Protein AF-A0A2I1R0L2-F1 (afdb_monomer_lite)

Sequence (123 aa):
MIVAFIDRMRANGFAVESICRVLREQGCMIAARTYRASRTRTPAARTVSDAHVVDAVRTVVWRTDDDGRRKMTPEGLYGRVKMRAHLHRTTLPGVSYGAVDRAMKVLGHNGIRRSKGVRTTVR

Radius of gyration: 21.74 Å; chains: 1; bounding box: 43×49×49 Å

InterPro domains:
  IPR000551 MerR-type HTH domain [PS50937] (1-25)

pLDDT: mean 91.37, std 8.15, range [56.28, 97.81]

Structure (mmCIF, N/CA/C/O backbone):
data_AF-A0A2I1R0L2-F1
#
_entry.id   AF-A0A2I1R0L2-F1
#
loop_
_atom_site.group_PDB
_atom_site.id
_atom_site.type_symbol
_atom_site.label_atom_id
_atom_site.label_alt_id
_atom_site.label_comp_id
_atom_site.label_asym_id
_atom_site.label_entity_id
_atom_site.label_seq_id
_atom_site.pdbx_PDB_ins_code
_atom_site.Cartn_x
_atom_site.Cartn_y
_atom_site.Cartn_z
_atom_site.occupancy
_atom_site.B_iso_or_equiv
_atom_site.auth_seq_id
_atom_site.auth_comp_id
_atom_site.auth_asym_id
_atom_site.auth_atom_id
_atom_site.pdbx_PDB_model_num
ATOM 1 N N . MET A 1 1 ? -13.109 1.307 8.115 1.00 74.81 1 MET A N 1
ATOM 2 C CA . MET A 1 1 ? -14.578 1.143 8.178 1.00 74.81 1 MET A CA 1
ATOM 3 C C . MET A 1 1 ? -15.074 0.867 9.601 1.00 74.81 1 MET A C 1
ATOM 5 O O . MET A 1 1 ? -15.804 1.696 10.114 1.00 7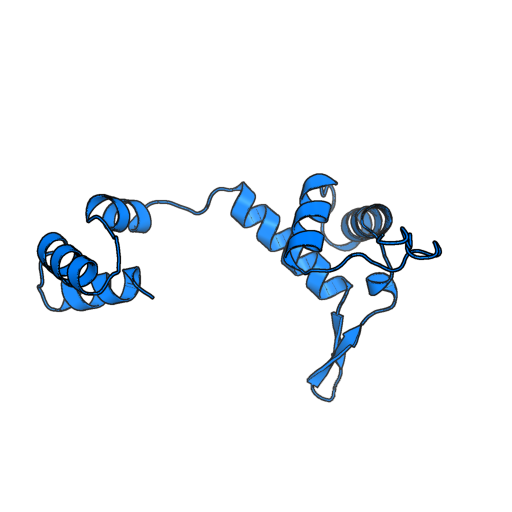4.81 1 MET A O 1
ATOM 9 N N . ILE A 1 2 ? -14.631 -0.198 10.286 1.00 89.69 2 ILE A N 1
ATOM 10 C CA . ILE A 1 2 ? -15.105 -0.530 11.654 1.00 89.69 2 ILE A CA 1
ATOM 11 C C . ILE A 1 2 ? -14.597 0.446 12.734 1.00 89.69 2 ILE A C 1
ATOM 13 O O . ILE A 1 2 ? -15.383 0.919 13.545 1.00 89.69 2 ILE A O 1
ATOM 17 N N . VAL A 1 3 ? -13.305 0.794 1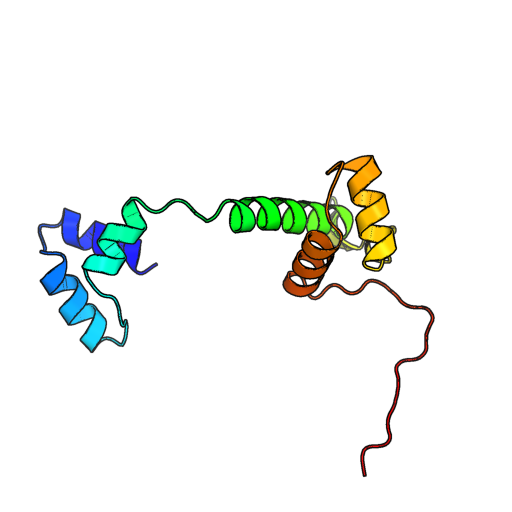2.735 1.00 91.50 3 VAL A N 1
ATOM 18 C CA . VAL A 1 3 ? -12.727 1.715 13.741 1.00 91.50 3 VAL A CA 1
ATOM 19 C C . VAL A 1 3 ? -13.401 3.092 13.694 1.00 91.50 3 VAL A C 1
ATOM 21 O O . VAL A 1 3 ? -13.862 3.573 14.719 1.00 91.50 3 VAL A O 1
ATOM 24 N N . ALA A 1 4 ? -13.583 3.652 12.493 1.00 92.31 4 ALA A N 1
ATOM 25 C CA . ALA A 1 4 ? -14.270 4.930 12.298 1.00 92.31 4 ALA A CA 1
ATOM 26 C C . ALA A 1 4 ? -15.741 4.911 12.764 1.00 92.31 4 ALA A C 1
ATOM 28 O O . ALA A 1 4 ? -16.250 5.916 13.255 1.00 92.31 4 ALA A O 1
ATOM 29 N N . PHE A 1 5 ? -16.433 3.773 12.631 1.00 94.12 5 PHE A N 1
ATOM 30 C CA . PHE A 1 5 ? -17.778 3.609 13.184 1.00 94.12 5 PHE A CA 1
ATOM 31 C C . PHE A 1 5 ? -17.760 3.640 14.719 1.00 94.12 5 PHE A C 1
ATOM 33 O O . PHE A 1 5 ? -18.565 4.346 15.325 1.00 94.12 5 PHE A O 1
ATOM 40 N N . ILE A 1 6 ? -16.811 2.934 15.346 1.00 94.25 6 ILE A N 1
ATOM 41 C CA . ILE A 1 6 ? -16.627 2.959 16.805 1.00 94.25 6 ILE A CA 1
ATOM 42 C C . ILE A 1 6 ? -16.309 4.380 17.281 1.00 94.25 6 ILE A C 1
ATOM 44 O O . ILE A 1 6 ? -16.886 4.822 18.272 1.00 94.25 6 ILE A O 1
ATOM 48 N N . ASP A 1 7 ? -15.458 5.117 16.563 1.00 94.62 7 ASP A N 1
ATOM 49 C CA . ASP A 1 7 ? -15.138 6.512 16.883 1.00 94.62 7 ASP A CA 1
ATOM 50 C C . ASP A 1 7 ? -16.386 7.403 16.850 1.00 94.62 7 ASP A C 1
ATOM 52 O O . ASP A 1 7 ? -16.613 8.176 17.781 1.00 94.62 7 ASP A O 1
ATOM 56 N N . ARG A 1 8 ? -17.237 7.249 15.826 1.00 96.75 8 ARG A N 1
ATOM 57 C CA . ARG A 1 8 ? -18.495 7.999 15.702 1.00 96.75 8 ARG A CA 1
ATOM 58 C C . ARG A 1 8 ? -19.469 7.686 16.839 1.00 96.75 8 ARG A C 1
ATOM 60 O O . ARG A 1 8 ? -20.027 8.599 17.433 1.00 96.75 8 ARG A O 1
ATOM 67 N N . MET A 1 9 ? -19.665 6.411 17.169 1.00 96.31 9 MET A N 1
ATOM 68 C CA . MET A 1 9 ? -20.555 6.023 18.270 1.00 96.31 9 MET A CA 1
ATOM 69 C C . MET A 1 9 ? -20.010 6.481 19.626 1.00 96.31 9 MET A C 1
ATOM 71 O O . MET A 1 9 ? -20.761 6.958 20.472 1.00 96.31 9 MET A O 1
ATOM 75 N N . ARG A 1 10 ? -18.691 6.423 19.821 1.00 94.94 10 ARG A N 1
ATOM 76 C CA . ARG A 1 10 ? -18.056 6.961 21.024 1.00 94.94 10 ARG A CA 1
ATOM 77 C C . ARG A 1 10 ? -18.233 8.477 21.135 1.00 94.94 10 ARG A C 1
ATOM 79 O O . ARG A 1 10 ? -18.465 8.966 22.235 1.00 94.94 10 ARG A O 1
ATOM 86 N N . ALA A 1 11 ? -18.143 9.215 20.026 1.00 96.12 11 ALA A N 1
ATOM 87 C CA . ALA A 1 11 ? -18.414 10.655 19.997 1.00 96.12 11 ALA A CA 1
ATOM 88 C C . ALA A 1 11 ? -19.870 10.984 20.373 1.00 96.12 11 ALA A C 1
ATOM 90 O O . ALA A 1 11 ? -20.116 11.996 21.017 1.00 96.12 11 ALA A O 1
ATOM 91 N N . ASN A 1 12 ? -20.806 10.082 20.069 1.00 96.12 12 ASN A N 1
ATOM 92 C CA . ASN A 1 12 ? -22.204 10.168 20.502 1.00 96.12 12 ASN A CA 1
ATOM 93 C C . ASN A 1 12 ? -22.429 9.732 21.968 1.00 96.12 12 ASN A C 1
ATOM 95 O O . ASN A 1 12 ? -23.571 9.623 22.401 1.00 96.12 12 ASN A O 1
ATOM 99 N N . GLY A 1 13 ? -21.365 9.454 22.731 1.00 96.00 13 GLY A N 1
ATOM 100 C CA . GLY A 1 13 ? -21.434 9.111 24.156 1.00 96.00 13 GLY A CA 1
ATOM 101 C C . GLY A 1 13 ? -21.537 7.615 24.472 1.00 96.00 13 GLY A C 1
ATOM 102 O O . GLY A 1 13 ? -21.594 7.247 25.644 1.00 96.00 13 GLY A O 1
ATOM 103 N N . PHE A 1 14 ? -21.521 6.725 23.475 1.00 96.25 14 PHE A N 1
ATOM 104 C CA . PHE A 1 14 ? -21.604 5.285 23.730 1.00 96.25 14 PHE A CA 1
ATOM 105 C C . PHE A 1 14 ? -20.271 4.699 24.223 1.00 96.25 14 PHE A C 1
ATOM 107 O O . PHE A 1 14 ? -19.193 4.991 23.698 1.00 96.25 14 PHE A O 1
ATOM 114 N N . ALA A 1 15 ? -20.344 3.801 25.210 1.00 96.06 15 ALA A N 1
ATOM 115 C CA . ALA A 1 15 ? -19.182 3.060 25.696 1.00 96.06 15 ALA A CA 1
ATOM 116 C C . ALA A 1 15 ? -18.654 2.072 24.638 1.00 96.06 15 ALA A C 1
ATOM 118 O O . ALA A 1 15 ? -19.422 1.369 23.977 1.00 96.06 15 ALA A O 1
ATOM 119 N N . VAL A 1 16 ? -17.325 1.973 24.515 1.00 94.75 16 VAL A N 1
ATOM 120 C CA . VAL A 1 16 ? -16.644 1.124 23.516 1.00 94.75 16 VAL A CA 1
ATOM 121 C C . VAL A 1 16 ? -17.025 -0.349 23.669 1.00 94.75 16 VAL A C 1
ATOM 123 O O . VAL A 1 16 ? -17.241 -1.039 22.677 1.00 94.75 16 VAL A O 1
ATOM 126 N N . GLU A 1 17 ? -17.124 -0.835 24.902 1.00 96.44 17 GLU A N 1
ATOM 127 C CA . GLU A 1 17 ? -17.535 -2.197 25.232 1.00 96.44 17 GLU A CA 1
ATOM 128 C C . GLU A 1 17 ? -18.933 -2.519 24.682 1.00 96.44 17 GLU A C 1
ATOM 130 O O . GLU A 1 17 ? -19.109 -3.554 24.035 1.00 96.44 17 GLU A O 1
ATOM 135 N N . SER A 1 18 ? -19.895 -1.610 24.861 1.00 96.38 18 SER A N 1
ATOM 136 C CA . SER A 1 18 ? -21.266 -1.758 24.359 1.00 96.38 18 SER A CA 1
ATOM 137 C C . SER A 1 18 ? -21.314 -1.762 22.832 1.00 96.38 18 SER A C 1
ATOM 139 O O . SER A 1 18 ? -21.991 -2.602 22.243 1.00 96.38 18 SER A O 1
ATOM 141 N N . ILE A 1 19 ? -20.543 -0.880 22.186 1.00 96.12 19 ILE A N 1
ATOM 142 C CA . ILE A 1 19 ? -20.436 -0.829 20.721 1.00 96.12 19 ILE A CA 1
ATOM 143 C C . ILE A 1 19 ? -19.856 -2.146 20.184 1.00 96.12 19 ILE A C 1
ATOM 145 O O . ILE A 1 19 ? -20.425 -2.753 19.280 1.00 96.12 19 ILE A O 1
ATOM 149 N N . CYS A 1 20 ? -18.744 -2.622 20.754 1.00 95.19 20 CYS A N 1
ATOM 150 C CA . CYS A 1 20 ? -18.107 -3.877 20.345 1.00 95.19 20 CYS A CA 1
ATOM 151 C C . CYS A 1 20 ? -19.012 -5.100 20.567 1.00 95.19 20 CYS A C 1
ATOM 153 O O . CYS A 1 20 ? -18.920 -6.058 19.800 1.00 95.19 20 CYS A O 1
ATOM 155 N N . ARG A 1 21 ? -19.880 -5.085 21.591 1.00 95.88 21 ARG A N 1
ATOM 156 C CA . ARG A 1 21 ? -20.875 -6.145 21.819 1.00 95.88 21 ARG A CA 1
ATOM 157 C C . ARG A 1 21 ? -21.864 -6.231 20.657 1.00 95.88 21 ARG A C 1
ATOM 159 O O . ARG A 1 21 ? -21.985 -7.296 20.065 1.00 95.88 21 ARG A O 1
ATOM 166 N N . VAL A 1 22 ? -22.477 -5.109 20.282 1.00 96.00 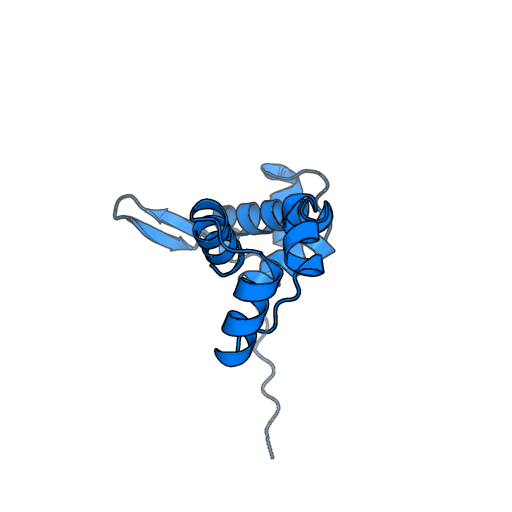22 VAL A N 1
ATOM 167 C CA . VAL A 1 22 ? -23.426 -5.059 19.156 1.00 96.00 22 VAL A CA 1
ATOM 168 C C . VAL A 1 22 ? -22.730 -5.411 17.842 1.00 96.00 22 VAL A C 1
ATOM 170 O O . VAL A 1 22 ? -23.246 -6.195 17.055 1.00 96.00 22 VAL A O 1
ATOM 173 N N . LEU A 1 23 ? -21.512 -4.910 17.613 1.00 95.19 23 LEU A N 1
ATOM 174 C CA . LEU A 1 23 ? -20.735 -5.265 16.421 1.00 95.19 23 LEU A CA 1
ATOM 175 C C . LEU A 1 23 ? -20.509 -6.777 16.301 1.00 95.19 23 LEU A C 1
ATOM 177 O O . LEU A 1 23 ? -20.563 -7.308 15.195 1.00 95.19 23 LEU A O 1
ATOM 181 N N . ARG A 1 24 ? -20.308 -7.476 17.423 1.00 94.62 24 ARG A N 1
ATOM 182 C CA . ARG A 1 24 ? -20.160 -8.933 17.437 1.00 94.62 24 ARG A CA 1
ATOM 183 C C . ARG A 1 24 ? -21.433 -9.651 16.995 1.00 94.62 24 ARG A C 1
ATOM 185 O O . ARG A 1 24 ? -21.337 -10.599 16.225 1.00 94.62 24 ARG A O 1
ATOM 192 N N . GLU A 1 25 ? -22.595 -9.181 17.442 1.00 94.94 25 GLU A N 1
ATOM 193 C CA . GLU A 1 25 ? -23.906 -9.698 17.017 1.00 94.94 25 GLU A CA 1
ATOM 194 C C . GLU A 1 25 ? -24.125 -9.504 15.507 1.00 94.94 25 GLU A C 1
ATOM 196 O O . GLU A 1 25 ? -24.725 -10.350 14.856 1.00 94.94 25 GLU A O 1
ATOM 201 N N . GLN A 1 26 ? -23.554 -8.443 14.926 1.00 94.00 26 GLN A N 1
ATOM 202 C CA . GLN A 1 26 ? -23.565 -8.173 13.481 1.00 94.00 26 GLN A CA 1
ATOM 203 C C . GLN A 1 26 ? -22.422 -8.872 12.710 1.00 94.00 26 GLN A C 1
ATOM 205 O O . GLN A 1 26 ? -22.123 -8.515 11.571 1.00 94.00 26 GLN A O 1
ATOM 210 N N . GLY A 1 27 ? -21.722 -9.830 13.332 1.00 93.75 27 GLY A N 1
ATOM 211 C CA . GLY A 1 27 ? -20.637 -10.602 12.709 1.00 93.75 27 GLY A CA 1
ATOM 212 C C . GLY A 1 27 ? -19.268 -9.906 12.662 1.00 93.75 27 GLY A C 1
ATOM 213 O O . GLY A 1 27 ? -18.294 -10.478 12.172 1.00 93.75 27 GLY A O 1
ATOM 214 N N . CYS A 1 28 ? -19.137 -8.692 13.202 1.00 93.31 28 CYS A N 1
ATOM 215 C CA . CYS A 1 28 ? -17.863 -7.978 13.304 1.00 93.31 28 CYS A CA 1
ATOM 216 C C . CYS A 1 28 ? -17.135 -8.338 14.611 1.00 93.31 28 CYS A C 1
ATOM 218 O O . CYS A 1 28 ? -17.323 -7.710 15.655 1.00 93.31 28 CYS A O 1
ATOM 220 N N . MET A 1 29 ? -16.241 -9.328 14.550 1.00 92.75 29 MET A N 1
ATOM 221 C CA . MET A 1 29 ? -15.458 -9.802 15.699 1.00 92.75 29 MET A CA 1
ATOM 222 C C . MET A 1 29 ? -14.339 -8.822 16.097 1.00 92.75 29 MET A C 1
ATOM 224 O O . MET A 1 29 ? -13.162 -9.043 15.810 1.00 92.75 29 MET A O 1
ATOM 228 N N . ILE A 1 30 ? -14.686 -7.735 16.790 1.00 92.75 30 ILE A N 1
ATOM 229 C CA . ILE A 1 30 ? -13.719 -6.778 17.348 1.00 92.75 30 ILE A CA 1
ATOM 230 C C . ILE A 1 30 ? -13.789 -6.726 18.878 1.00 92.75 30 ILE A C 1
ATOM 232 O O . ILE A 1 30 ? -14.855 -6.782 19.490 1.00 92.75 30 ILE A O 1
ATOM 236 N N . ALA A 1 31 ? -12.623 -6.641 19.519 1.00 93.56 31 ALA A N 1
ATOM 237 C CA . ALA A 1 31 ? -12.504 -6.453 20.960 1.00 93.56 31 ALA A CA 1
ATOM 238 C C . ALA A 1 31 ? -12.151 -4.996 21.287 1.00 93.56 31 ALA A C 1
ATOM 240 O O . ALA A 1 31 ? -11.364 -4.371 20.573 1.00 93.56 31 ALA A O 1
ATOM 241 N N . ALA A 1 32 ? -12.642 -4.484 22.420 1.00 93.88 32 ALA A N 1
ATOM 242 C CA . ALA A 1 32 ? -12.337 -3.127 22.882 1.00 93.88 32 ALA A CA 1
ATOM 243 C C . ALA A 1 32 ? -10.821 -2.882 23.020 1.00 93.88 32 ALA A C 1
ATOM 245 O O . ALA A 1 32 ? -10.321 -1.833 22.613 1.00 93.88 32 ALA A O 1
ATOM 246 N N . ARG A 1 33 ? -10.061 -3.882 23.500 1.00 94.44 33 ARG A N 1
ATOM 247 C CA . ARG A 1 33 ? -8.586 -3.826 23.552 1.00 94.44 33 ARG A CA 1
ATOM 248 C C . ARG A 1 33 ? -7.953 -3.627 22.171 1.00 94.44 33 ARG A C 1
ATOM 250 O O . ARG A 1 33 ? -7.003 -2.867 22.043 1.00 94.44 33 ARG A O 1
ATOM 257 N N . THR A 1 34 ? -8.501 -4.273 21.140 1.00 92.56 34 THR A N 1
ATOM 258 C CA . THR A 1 34 ? -8.007 -4.181 19.761 1.00 92.56 34 THR A CA 1
ATOM 259 C C . THR A 1 34 ? -8.269 -2.792 19.196 1.00 92.56 34 THR A C 1
ATOM 261 O O . THR A 1 34 ? -7.370 -2.201 18.608 1.00 92.56 34 THR A O 1
ATOM 264 N N . TYR A 1 35 ? -9.463 -2.239 19.431 1.00 92.56 35 TYR A N 1
ATOM 265 C CA . TYR A 1 35 ? -9.786 -0.859 19.068 1.00 92.56 35 TYR A CA 1
ATOM 266 C C . TYR A 1 35 ? -8.837 0.143 19.748 1.00 92.56 35 TYR A C 1
ATOM 268 O O . TYR A 1 35 ? -8.219 0.963 19.068 1.00 92.56 35 TYR A O 1
ATOM 276 N N . ARG A 1 36 ? -8.639 0.031 21.069 1.00 92.31 36 ARG A N 1
ATOM 277 C CA . ARG A 1 36 ? -7.722 0.906 21.820 1.00 92.31 36 ARG A CA 1
ATOM 278 C C . ARG A 1 36 ? -6.291 0.812 21.293 1.00 92.31 36 ARG A C 1
ATOM 280 O O . ARG A 1 36 ? -5.682 1.840 21.025 1.00 92.31 36 ARG A O 1
ATOM 287 N N . ALA A 1 37 ? -5.789 -0.405 21.079 1.00 91.50 37 ALA A N 1
ATOM 288 C CA . ALA A 1 37 ? -4.466 -0.619 20.501 1.00 91.50 37 ALA A CA 1
ATOM 289 C C . ALA A 1 37 ? -4.357 -0.023 19.091 1.00 91.50 37 ALA A C 1
ATOM 291 O O . ALA A 1 37 ? -3.341 0.570 18.757 1.00 91.50 37 ALA A O 1
ATOM 292 N N . SER A 1 38 ? -5.404 -0.125 18.266 1.00 89.62 38 SER A N 1
ATOM 293 C CA . SER A 1 38 ? -5.381 0.416 16.901 1.00 89.62 38 SER A CA 1
ATOM 294 C C . SER A 1 38 ? -5.256 1.940 16.841 1.00 89.62 38 SER A C 1
ATOM 296 O O . SER A 1 38 ? -4.757 2.455 15.848 1.00 89.62 38 SER A O 1
ATOM 298 N N . ARG A 1 39 ? -5.656 2.659 17.901 1.00 88.94 39 ARG A N 1
ATOM 299 C CA . ARG A 1 39 ? -5.519 4.122 17.979 1.00 88.94 39 ARG A CA 1
ATOM 300 C C . ARG A 1 39 ? -4.086 4.598 18.194 1.00 88.94 39 ARG A C 1
ATOM 302 O O . ARG A 1 39 ? -3.776 5.722 17.821 1.00 88.94 39 ARG A O 1
ATOM 309 N N . THR A 1 40 ? -3.243 3.795 18.838 1.00 88.12 40 THR A N 1
ATOM 310 C CA . THR A 1 40 ? -1.857 4.175 19.159 1.00 88.12 40 THR A CA 1
ATOM 311 C C . THR A 1 40 ? -0.835 3.410 18.332 1.00 88.12 40 THR A C 1
ATOM 313 O O . THR A 1 40 ? 0.287 3.877 18.154 1.00 88.12 40 THR A O 1
ATOM 316 N N . ARG A 1 41 ? -1.199 2.231 17.818 1.00 88.81 41 ARG A N 1
ATOM 317 C CA . ARG A 1 41 ? -0.288 1.376 17.066 1.00 88.81 41 ARG A CA 1
ATOM 318 C C . ARG A 1 41 ? 0.010 1.989 15.705 1.00 88.81 41 ARG A C 1
ATOM 320 O O . ARG A 1 41 ? -0.846 2.023 14.823 1.00 88.81 41 ARG A O 1
ATOM 327 N N . THR A 1 42 ? 1.258 2.388 15.510 1.00 88.06 42 THR A N 1
ATOM 328 C CA . THR A 1 42 ? 1.771 2.744 14.192 1.00 88.06 42 THR A CA 1
ATOM 329 C C . THR A 1 42 ? 1.840 1.503 13.294 1.00 88.06 42 THR A C 1
ATOM 331 O O . THR A 1 42 ? 2.026 0.377 13.780 1.00 88.06 42 THR A O 1
ATOM 334 N N . PRO A 1 43 ? 1.668 1.656 11.968 1.00 89.06 43 PRO A N 1
ATOM 335 C CA . PRO A 1 43 ? 1.979 0.583 11.036 1.00 89.06 43 PRO A CA 1
ATOM 336 C C . PRO A 1 43 ? 3.418 0.109 11.248 1.00 89.06 43 PRO A C 1
ATOM 338 O O . PRO A 1 43 ? 4.309 0.912 11.527 1.00 89.06 43 PRO A O 1
ATOM 341 N N . ALA A 1 44 ? 3.661 -1.194 11.101 1.00 92.50 44 ALA A N 1
ATOM 342 C CA . ALA A 1 44 ? 5.020 -1.711 11.183 1.00 92.50 44 ALA A CA 1
ATOM 343 C C . ALA A 1 44 ? 5.893 -1.016 10.127 1.00 92.50 44 ALA A C 1
ATOM 345 O O . ALA A 1 44 ? 5.460 -0.858 8.983 1.00 92.50 44 ALA A O 1
ATOM 346 N N . ALA A 1 45 ? 7.129 -0.656 10.483 1.00 93.50 45 ALA A N 1
ATOM 347 C CA . ALA A 1 45 ? 8.045 0.048 9.580 1.00 93.50 45 ALA A CA 1
ATOM 348 C C . ALA A 1 45 ? 8.178 -0.659 8.218 1.00 93.50 45 ALA A C 1
ATOM 350 O O . ALA A 1 45 ? 8.175 -0.019 7.170 1.00 93.50 45 ALA A O 1
ATOM 351 N N . ARG A 1 46 ? 8.175 -1.999 8.226 1.00 93.56 46 ARG A N 1
ATOM 352 C CA . ARG A 1 46 ? 8.199 -2.824 7.012 1.00 93.56 46 ARG A CA 1
ATOM 353 C C . ARG A 1 46 ? 6.952 -2.674 6.137 1.00 93.56 46 ARG A C 1
ATOM 355 O O . ARG A 1 46 ? 7.062 -2.705 4.918 1.00 93.56 46 ARG A O 1
ATOM 362 N N . THR A 1 47 ? 5.769 -2.527 6.733 1.00 94.25 47 THR A N 1
ATOM 363 C CA . THR A 1 47 ? 4.524 -2.283 5.986 1.00 94.25 47 THR A CA 1
ATOM 364 C C . THR A 1 47 ? 4.594 -0.946 5.258 1.00 94.25 47 THR A C 1
ATOM 366 O O . THR A 1 47 ? 4.208 -0.869 4.096 1.00 94.25 47 THR A O 1
ATOM 369 N N . VAL A 1 48 ? 5.132 0.082 5.921 1.00 95.38 48 VAL A N 1
ATOM 370 C CA . VAL A 1 48 ? 5.336 1.403 5.314 1.00 95.38 48 VAL A CA 1
ATOM 371 C C . VAL A 1 48 ? 6.362 1.316 4.184 1.00 95.38 48 VAL A C 1
ATOM 373 O O . VAL A 1 48 ? 6.077 1.729 3.064 1.00 95.38 48 VAL A O 1
ATOM 376 N N . SER A 1 49 ? 7.523 0.697 4.427 1.00 94.44 49 SER A N 1
ATOM 377 C CA . SER A 1 49 ? 8.552 0.544 3.393 1.00 94.44 49 SER A CA 1
ATOM 378 C C . SER A 1 49 ? 8.061 -0.261 2.188 1.00 94.44 49 SER A C 1
ATOM 380 O O . SER A 1 49 ? 8.334 0.108 1.050 1.00 94.44 49 SER A O 1
ATOM 382 N N . ASP A 1 50 ? 7.316 -1.348 2.412 1.00 95.88 50 ASP A N 1
ATOM 383 C CA . ASP A 1 50 ? 6.768 -2.165 1.326 1.00 95.88 50 ASP A CA 1
ATOM 384 C C . ASP A 1 50 ? 5.725 -1.385 0.513 1.00 95.88 50 ASP A C 1
ATOM 386 O O . ASP A 1 50 ? 5.685 -1.538 -0.706 1.00 95.88 50 ASP A O 1
ATOM 390 N N . ALA A 1 51 ? 4.932 -0.512 1.145 1.00 96.69 51 ALA A N 1
ATOM 391 C CA . ALA A 1 51 ? 3.990 0.356 0.439 1.00 96.69 51 ALA A CA 1
ATOM 392 C C . ALA A 1 51 ? 4.706 1.306 -0.535 1.00 96.69 51 ALA A C 1
ATOM 394 O O . ALA A 1 51 ? 4.271 1.440 -1.677 1.00 96.69 51 ALA A O 1
ATOM 395 N N . HIS A 1 52 ? 5.842 1.887 -0.133 1.00 96.75 52 HIS A N 1
ATOM 396 C CA . HIS A 1 52 ? 6.660 2.710 -1.033 1.00 96.75 52 HIS A CA 1
ATOM 397 C C . HIS A 1 52 ? 7.215 1.908 -2.217 1.00 96.75 52 HIS A C 1
ATOM 399 O O . HIS A 1 52 ? 7.233 2.400 -3.342 1.00 96.75 52 HIS A O 1
ATOM 405 N N . VAL A 1 53 ? 7.627 0.655 -1.999 1.00 97.50 53 VAL A N 1
ATOM 406 C CA . VAL A 1 53 ? 8.117 -0.204 -3.091 1.00 97.50 53 VAL A CA 1
ATOM 407 C C . VAL A 1 53 ? 6.979 -0.617 -4.028 1.00 97.50 53 VAL A C 1
ATOM 409 O O . VAL A 1 53 ? 7.169 -0.630 -5.242 1.00 97.50 53 VAL A O 1
ATOM 412 N N . VAL A 1 54 ? 5.792 -0.923 -3.495 1.00 97.81 54 VAL A N 1
ATOM 413 C CA . VAL A 1 54 ? 4.583 -1.190 -4.294 1.00 97.81 54 VAL A CA 1
ATOM 414 C C . VAL A 1 54 ? 4.246 0.005 -5.175 1.00 97.81 54 VAL A C 1
ATOM 416 O O . VAL A 1 54 ? 4.016 -0.171 -6.372 1.00 97.81 54 VAL A O 1
ATOM 419 N N . ASP A 1 55 ? 4.243 1.206 -4.605 1.00 97.12 55 ASP A N 1
ATOM 420 C CA . ASP A 1 55 ? 3.942 2.424 -5.348 1.00 97.12 55 ASP A CA 1
ATOM 421 C C . ASP A 1 55 ? 4.981 2.694 -6.445 1.00 97.12 55 ASP A C 1
ATOM 423 O O . ASP A 1 55 ? 4.623 2.893 -7.606 1.00 97.12 55 ASP A O 1
ATOM 427 N N . ALA A 1 56 ? 6.271 2.558 -6.126 1.00 96.62 56 ALA A N 1
ATOM 428 C CA . ALA A 1 56 ? 7.339 2.719 -7.105 1.00 96.62 56 ALA A CA 1
ATOM 429 C C . ALA A 1 56 ? 7.226 1.712 -8.265 1.00 96.62 56 ALA A C 1
ATOM 431 O O . ALA A 1 56 ? 7.309 2.105 -9.427 1.00 96.62 56 ALA A O 1
ATOM 432 N N . VAL A 1 57 ? 6.969 0.425 -7.984 1.00 96.50 57 VAL A N 1
ATOM 433 C CA . VAL A 1 57 ? 6.729 -0.579 -9.040 1.00 96.50 57 VAL A CA 1
ATOM 434 C C . VAL A 1 57 ? 5.503 -0.200 -9.871 1.00 96.50 57 VAL A C 1
ATOM 436 O O . VAL A 1 57 ? 5.549 -0.273 -11.096 1.00 96.50 57 VAL A O 1
ATOM 439 N N . ARG A 1 58 ? 4.401 0.212 -9.237 1.00 95.44 58 ARG A N 1
ATOM 440 C CA . ARG A 1 58 ? 3.169 0.582 -9.944 1.00 95.44 58 ARG A CA 1
ATOM 441 C C . ARG A 1 58 ? 3.403 1.740 -10.914 1.00 95.44 58 ARG A C 1
ATOM 443 O O . ARG A 1 58 ? 2.917 1.659 -12.041 1.00 95.44 58 ARG A O 1
ATOM 450 N N . THR A 1 59 ? 4.124 2.765 -10.473 1.00 94.62 59 THR A N 1
ATOM 451 C CA . THR A 1 59 ? 4.450 3.961 -11.259 1.00 94.62 59 THR A CA 1
ATOM 452 C C . THR A 1 59 ? 5.407 3.642 -12.403 1.00 94.62 59 THR A C 1
ATOM 454 O O . THR A 1 59 ? 5.228 4.147 -13.506 1.00 94.62 59 THR A O 1
ATOM 457 N N . VAL A 1 60 ? 6.376 2.746 -12.183 1.00 94.62 60 VAL A N 1
ATOM 458 C CA . VAL A 1 60 ? 7.264 2.273 -13.254 1.00 94.62 60 VAL A CA 1
ATOM 459 C C . VAL A 1 60 ? 6.489 1.486 -14.304 1.00 94.62 60 VAL A C 1
ATOM 461 O O . VAL A 1 60 ? 6.709 1.698 -15.486 1.00 94.62 60 VAL A O 1
ATOM 464 N N . VAL A 1 61 ? 5.596 0.579 -13.899 1.00 94.38 61 VAL A N 1
ATOM 465 C CA . VAL A 1 61 ? 4.905 -0.346 -14.818 1.00 94.38 61 VAL A CA 1
ATOM 466 C C . VAL A 1 61 ? 3.786 0.338 -15.606 1.00 94.38 61 VAL A C 1
ATOM 468 O O . VAL A 1 61 ? 3.509 -0.052 -16.739 1.00 94.38 61 VAL A O 1
ATOM 471 N N . TRP A 1 62 ? 3.110 1.327 -15.022 1.00 92.81 62 TRP A N 1
ATOM 472 C CA . TRP A 1 62 ? 1.910 1.922 -15.603 1.00 92.81 62 TRP A CA 1
ATOM 473 C C . TRP A 1 62 ? 2.005 3.438 -15.655 1.00 92.81 62 TRP A C 1
ATOM 475 O O . TRP A 1 62 ? 2.140 4.085 -14.619 1.00 92.81 62 TRP A O 1
ATOM 485 N N . ARG A 1 63 ? 1.785 3.998 -16.843 1.00 91.00 63 ARG A N 1
ATOM 486 C CA . ARG A 1 63 ? 1.624 5.436 -17.049 1.00 91.00 63 ARG A CA 1
ATOM 487 C C . ARG A 1 63 ? 0.175 5.745 -17.413 1.00 91.00 63 ARG A C 1
ATOM 489 O O . ARG A 1 63 ? -0.457 4.988 -18.149 1.00 91.00 63 ARG A O 1
ATOM 496 N N . THR A 1 64 ? -0.358 6.831 -16.872 1.00 90.56 64 THR A N 1
ATOM 497 C CA . THR A 1 64 ? -1.647 7.379 -17.308 1.00 90.56 64 THR A CA 1
ATOM 498 C C . THR A 1 64 ? -1.387 8.295 -18.496 1.00 90.56 64 THR A C 1
ATOM 500 O O . THR A 1 64 ? -0.512 9.155 -18.416 1.00 90.56 64 THR A O 1
ATOM 503 N N . ASP A 1 65 ? -2.082 8.040 -19.598 1.00 85.88 65 ASP A N 1
ATOM 504 C CA . ASP A 1 65 ? -2.029 8.856 -20.810 1.00 85.88 65 ASP A CA 1
ATOM 505 C C . ASP A 1 65 ? -2.887 10.122 -20.667 1.00 85.88 65 ASP A C 1
ATOM 507 O O . ASP A 1 65 ? -3.678 10.221 -19.723 1.00 85.88 65 ASP A O 1
ATOM 511 N N . ASP A 1 66 ? -2.780 11.043 -21.622 1.00 86.50 66 ASP A N 1
ATOM 512 C CA . ASP A 1 66 ? -3.536 12.307 -21.617 1.00 86.50 66 ASP A CA 1
ATOM 513 C C . ASP A 1 66 ? -5.063 12.068 -21.651 1.00 86.50 66 ASP A C 1
ATOM 515 O O . ASP A 1 66 ? -5.832 12.799 -21.030 1.00 86.50 66 ASP A O 1
ATOM 519 N N . ASP A 1 67 ? -5.499 10.950 -22.244 1.00 86.56 67 ASP A N 1
ATOM 520 C CA . ASP A 1 67 ? -6.897 10.487 -22.261 1.00 86.56 67 ASP A CA 1
ATOM 521 C C . ASP A 1 67 ? -7.364 9.834 -20.937 1.00 86.56 67 ASP A C 1
ATOM 523 O O . ASP A 1 67 ? -8.428 9.209 -20.865 1.00 86.56 67 ASP A O 1
ATOM 527 N N . GLY A 1 68 ? -6.536 9.857 -19.886 1.00 86.19 68 GLY A N 1
ATOM 528 C CA . GLY A 1 68 ? -6.826 9.241 -18.585 1.00 86.19 68 GLY A CA 1
ATOM 529 C C . GLY A 1 68 ? -6.747 7.707 -18.568 1.00 86.19 68 GLY A C 1
ATOM 530 O O . GLY A 1 68 ? -7.057 7.066 -17.558 1.00 86.19 68 GLY A O 1
ATOM 531 N N . ARG A 1 69 ? -6.325 7.076 -19.670 1.00 88.25 69 ARG A N 1
ATOM 532 C CA . ARG A 1 69 ? -6.186 5.616 -19.780 1.00 88.25 69 ARG A CA 1
ATOM 533 C C . ARG A 1 69 ? -4.821 5.163 -19.276 1.00 88.25 69 ARG A C 1
ATOM 535 O O . ARG A 1 69 ? -3.792 5.726 -19.632 1.00 88.25 69 ARG A O 1
ATOM 542 N N . ARG A 1 70 ? -4.792 4.095 -18.473 1.00 88.44 70 ARG A N 1
ATOM 543 C CA . ARG A 1 70 ? -3.530 3.485 -18.028 1.00 88.44 70 ARG A CA 1
ATOM 544 C C . ARG A 1 70 ? -2.958 2.600 -19.130 1.00 88.44 70 ARG A C 1
ATOM 546 O O . ARG A 1 70 ? -3.596 1.627 -19.526 1.00 88.44 70 ARG A O 1
ATOM 553 N N . LYS A 1 71 ? -1.741 2.909 -19.573 1.00 90.25 71 LYS A N 1
ATOM 554 C CA . LYS A 1 71 ? -0.954 2.111 -20.518 1.00 90.25 71 LYS A CA 1
ATOM 555 C C . LYS A 1 71 ? 0.276 1.541 -19.817 1.00 90.25 71 LYS A C 1
ATOM 557 O O . LYS A 1 71 ? 0.854 2.172 -18.929 1.00 90.25 71 LYS A O 1
ATOM 562 N N . MET A 1 72 ? 0.641 0.315 -20.182 1.00 90.38 72 MET A N 1
ATOM 563 C CA . MET A 1 72 ? 1.850 -0.312 -19.656 1.00 90.38 72 MET A CA 1
ATOM 564 C C . MET A 1 72 ? 3.072 0.334 -20.308 1.00 90.38 72 MET A C 1
ATOM 566 O O . MET A 1 72 ? 3.098 0.524 -21.524 1.00 90.38 72 MET A O 1
ATOM 570 N N . THR A 1 73 ? 4.073 0.663 -19.505 1.00 92.38 73 THR A N 1
ATOM 571 C CA . THR A 1 73 ? 5.364 1.160 -19.986 1.00 92.38 73 THR A CA 1
ATOM 572 C C . THR A 1 73 ? 6.221 0.007 -20.531 1.00 92.38 73 THR A C 1
ATOM 574 O O . THR A 1 73 ? 5.954 -1.166 -20.232 1.00 92.38 73 THR A O 1
ATOM 577 N N . PRO A 1 74 ? 7.292 0.298 -21.290 1.00 92.00 74 PRO A N 1
ATOM 578 C CA . PRO A 1 74 ? 8.289 -0.709 -21.658 1.00 92.00 74 PRO A CA 1
ATOM 579 C C . PRO A 1 74 ? 8.910 -1.415 -20.441 1.00 92.00 74 PRO A C 1
ATOM 581 O O . PRO A 1 74 ? 9.156 -2.622 -20.469 1.00 92.00 74 PRO A O 1
ATOM 584 N N . GLU A 1 75 ? 9.113 -0.695 -19.338 1.00 93.06 75 GLU A N 1
ATOM 585 C CA . GLU A 1 75 ? 9.628 -1.218 -18.070 1.00 93.06 75 GLU A CA 1
ATOM 586 C C . GLU A 1 75 ? 8.654 -2.198 -17.406 1.00 93.06 75 GLU A C 1
ATOM 588 O O . GLU A 1 75 ? 9.076 -3.068 -16.643 1.00 93.06 75 GLU A O 1
ATOM 593 N N . GLY A 1 76 ? 7.364 -2.144 -17.751 1.00 91.44 76 GLY A N 1
ATOM 594 C CA . GLY A 1 76 ? 6.383 -3.164 -17.382 1.00 91.44 76 GLY A CA 1
ATOM 595 C C . GLY A 1 76 ? 6.705 -4.563 -17.923 1.00 91.44 76 GLY A C 1
ATOM 596 O O . GLY A 1 76 ? 6.162 -5.562 -17.463 1.00 91.44 76 GLY A O 1
ATOM 597 N N . LEU A 1 77 ? 7.638 -4.694 -18.864 1.00 93.00 77 LEU A N 1
ATOM 598 C CA . LEU A 1 77 ? 8.137 -5.998 -19.302 1.00 93.00 77 LEU A CA 1
ATOM 599 C C . LEU A 1 77 ? 9.125 -6.617 -18.303 1.00 93.00 77 LEU A C 1
ATOM 601 O O . LEU A 1 77 ? 9.439 -7.808 -18.399 1.00 93.00 77 LEU A O 1
ATOM 605 N N . TYR A 1 78 ? 9.645 -5.839 -17.352 1.00 94.94 78 TYR A N 1
ATOM 606 C CA . TYR A 1 78 ? 10.692 -6.281 -16.444 1.00 94.94 78 TYR A CA 1
ATOM 607 C C . TYR A 1 78 ? 10.183 -7.284 -15.411 1.00 94.94 78 TYR A C 1
ATOM 609 O O . TYR A 1 78 ? 9.306 -7.016 -14.595 1.00 94.94 78 TYR A O 1
ATOM 617 N N . GLY A 1 79 ? 10.824 -8.453 -15.387 1.00 93.31 79 GLY A N 1
ATOM 618 C CA . GLY A 1 79 ? 10.734 -9.364 -14.251 1.00 93.31 79 GLY A CA 1
ATOM 619 C C . GLY A 1 79 ? 11.474 -8.823 -13.020 1.00 93.31 79 GLY A C 1
ATOM 620 O O . GLY A 1 79 ? 12.227 -7.854 -13.097 1.00 93.31 79 GLY A O 1
ATOM 621 N N . ARG A 1 80 ? 11.332 -9.520 -11.889 1.00 94.81 80 ARG A N 1
ATOM 622 C CA . ARG A 1 80 ? 11.851 -9.137 -10.556 1.00 94.81 80 ARG A CA 1
ATOM 623 C C . ARG A 1 80 ? 13.291 -8.625 -10.535 1.00 94.81 80 ARG A C 1
ATOM 625 O O . ARG A 1 80 ? 13.567 -7.591 -9.939 1.00 94.81 80 ARG A O 1
ATOM 632 N N . VAL A 1 81 ? 14.206 -9.327 -11.203 1.00 94.94 81 VAL A N 1
ATOM 633 C CA . VAL A 1 81 ? 15.633 -8.961 -11.223 1.00 94.94 81 VAL A CA 1
ATOM 634 C C . VAL A 1 81 ? 15.853 -7.623 -11.933 1.00 94.94 81 VAL A C 1
ATOM 636 O O . VAL A 1 81 ? 16.520 -6.743 -11.391 1.00 94.94 81 VAL A O 1
ATOM 639 N N . LYS A 1 82 ? 15.254 -7.446 -13.118 1.00 95.56 82 LYS A N 1
ATOM 640 C CA . LYS A 1 82 ? 15.355 -6.196 -13.883 1.00 95.56 82 LYS A CA 1
ATOM 641 C C . LYS A 1 82 ? 14.620 -5.055 -13.188 1.00 95.56 82 LYS A C 1
ATOM 643 O O . LYS A 1 82 ? 15.159 -3.958 -13.120 1.00 95.56 82 LYS A O 1
ATOM 648 N N . MET A 1 83 ? 13.457 -5.335 -12.600 1.00 96.94 83 MET A N 1
ATOM 649 C CA . MET A 1 83 ? 12.688 -4.357 -11.834 1.00 96.94 83 MET A CA 1
ATOM 650 C C . MET A 1 83 ? 13.492 -3.832 -10.642 1.00 96.94 83 MET A C 1
ATOM 652 O O . MET A 1 83 ? 13.614 -2.626 -10.466 1.00 96.94 83 MET A O 1
ATOM 656 N N . ARG A 1 84 ? 14.131 -4.721 -9.868 1.00 97.06 84 ARG A N 1
ATOM 657 C CA . ARG A 1 84 ? 15.013 -4.313 -8.767 1.00 97.06 84 ARG A CA 1
ATOM 658 C C . ARG A 1 84 ? 16.158 -3.431 -9.258 1.00 97.06 84 ARG A C 1
ATOM 660 O O . ARG A 1 84 ? 16.421 -2.399 -8.652 1.00 97.06 84 ARG A O 1
ATOM 667 N N . ALA A 1 85 ? 16.847 -3.841 -10.323 1.00 97.19 85 ALA A N 1
ATOM 668 C CA . ALA A 1 85 ? 17.966 -3.074 -10.864 1.00 97.19 85 ALA A CA 1
ATOM 669 C C . ALA A 1 85 ? 17.526 -1.693 -11.373 1.00 97.19 85 ALA A C 1
ATOM 671 O O . ALA A 1 85 ? 18.247 -0.721 -11.174 1.00 97.19 85 ALA A O 1
ATOM 672 N N . HIS A 1 86 ? 16.347 -1.608 -11.995 1.00 96.88 86 HIS A N 1
ATOM 673 C CA . HIS A 1 86 ? 15.756 -0.349 -12.431 1.00 96.88 86 HIS A CA 1
ATOM 674 C C . HIS A 1 86 ? 15.457 0.553 -11.229 1.00 96.88 86 HIS A C 1
ATOM 676 O O . HIS A 1 86 ? 16.051 1.619 -11.118 1.00 96.88 86 HIS A O 1
ATOM 682 N N . LEU A 1 87 ? 14.662 0.070 -10.267 1.00 96.75 87 LEU A N 1
ATOM 683 C CA . LEU A 1 87 ? 14.305 0.829 -9.065 1.00 96.75 87 LEU A CA 1
ATOM 684 C C . LEU A 1 87 ? 15.526 1.301 -8.279 1.00 96.75 87 LEU A C 1
ATOM 686 O O . LEU A 1 87 ? 15.559 2.450 -7.855 1.00 96.75 87 LEU A O 1
ATOM 690 N N . HIS A 1 88 ? 16.546 0.453 -8.133 1.00 96.94 88 HIS A N 1
ATOM 691 C CA . HIS A 1 88 ? 17.793 0.814 -7.463 1.00 96.94 88 HIS A CA 1
ATOM 692 C C . HIS A 1 88 ? 18.498 2.009 -8.120 1.00 96.94 88 HIS A C 1
ATOM 694 O O . HIS A 1 88 ? 19.178 2.772 -7.441 1.00 96.94 88 HIS A O 1
ATOM 700 N N . ARG A 1 89 ? 18.394 2.152 -9.444 1.00 96.56 89 ARG A N 1
ATOM 701 C CA . ARG A 1 89 ? 19.073 3.214 -10.196 1.00 96.56 89 ARG A CA 1
ATOM 702 C C . ARG A 1 89 ? 18.246 4.490 -10.297 1.00 96.56 89 ARG A C 1
ATOM 704 O O . ARG A 1 89 ? 18.834 5.551 -10.440 1.00 96.56 89 ARG A O 1
ATOM 711 N N . THR A 1 90 ? 16.919 4.388 -10.264 1.00 94.56 90 THR A N 1
ATOM 712 C CA . THR A 1 90 ? 16.037 5.513 -10.601 1.00 94.56 90 THR A CA 1
ATOM 713 C C . THR A 1 90 ? 15.328 6.112 -9.396 1.00 94.56 90 THR A C 1
ATOM 715 O O . THR A 1 90 ? 15.299 7.327 -9.253 1.00 94.56 90 THR A O 1
ATOM 718 N N . THR A 1 91 ? 14.721 5.279 -8.549 1.00 92.12 91 THR A N 1
ATOM 719 C CA . THR A 1 91 ? 13.647 5.741 -7.651 1.00 92.12 91 THR A CA 1
ATOM 720 C C . THR A 1 91 ? 13.888 5.356 -6.197 1.00 92.12 91 THR A C 1
ATOM 722 O O . THR A 1 91 ? 13.568 6.124 -5.299 1.00 92.12 91 THR A O 1
ATOM 725 N N . LEU A 1 92 ? 14.447 4.169 -5.950 1.00 94.12 92 LEU A N 1
ATOM 726 C CA . LEU A 1 92 ? 14.668 3.604 -4.619 1.00 94.12 92 LEU A CA 1
ATOM 727 C C . LEU A 1 92 ? 16.047 2.920 -4.537 1.00 94.12 92 LEU A C 1
ATOM 729 O O . LEU A 1 92 ? 16.133 1.684 -4.611 1.00 94.12 92 LEU A O 1
ATOM 733 N N . PRO A 1 93 ? 17.136 3.696 -4.374 1.00 93.94 93 PRO A N 1
ATOM 734 C CA . PRO A 1 93 ? 18.469 3.151 -4.131 1.00 93.94 93 PRO A CA 1
ATOM 735 C C . PRO A 1 93 ? 18.483 2.204 -2.926 1.00 93.94 93 PRO A C 1
ATOM 737 O O . PRO A 1 93 ? 17.818 2.439 -1.920 1.00 93.94 93 PRO A O 1
ATOM 740 N N . GLY A 1 94 ? 19.216 1.094 -3.031 1.00 93.94 94 GLY A N 1
ATOM 741 C CA . GLY A 1 94 ? 19.296 0.092 -1.961 1.00 93.94 94 GLY A CA 1
ATOM 742 C C . GLY A 1 94 ? 18.070 -0.821 -1.802 1.00 93.94 94 GLY A C 1
ATOM 743 O O . GLY A 1 94 ? 18.042 -1.633 -0.876 1.00 93.94 94 GLY A O 1
ATOM 744 N N . VAL A 1 95 ? 17.070 -0.766 -2.695 1.00 96.44 95 VAL A N 1
ATOM 745 C CA . VAL A 1 95 ? 15.890 -1.641 -2.587 1.00 96.44 95 VAL A CA 1
ATOM 746 C C . VAL A 1 95 ? 16.266 -3.135 -2.593 1.00 96.44 95 VAL A C 1
ATOM 748 O O . VAL A 1 95 ? 16.992 -3.652 -3.457 1.00 96.44 95 VAL A O 1
ATOM 751 N N . SER A 1 96 ? 15.754 -3.858 -1.594 1.00 96.19 96 SER A N 1
ATOM 752 C CA . SER A 1 96 ? 16.009 -5.292 -1.446 1.00 96.19 96 SER A CA 1
ATOM 753 C C . SER A 1 96 ? 15.219 -6.116 -2.465 1.00 96.19 96 SER A C 1
ATOM 755 O O . SER A 1 96 ? 14.098 -5.773 -2.845 1.00 96.19 96 SER A O 1
ATOM 757 N N . TYR A 1 97 ? 15.772 -7.263 -2.866 1.00 96.75 97 TYR A N 1
ATOM 758 C CA . TYR A 1 97 ? 15.077 -8.199 -3.756 1.00 96.75 97 TYR A CA 1
ATOM 759 C C . TYR A 1 97 ? 13.734 -8.663 -3.179 1.00 96.75 97 TYR A C 1
ATOM 761 O O . TYR A 1 97 ? 12.730 -8.679 -3.886 1.00 96.75 97 TYR A O 1
ATOM 769 N N . GLY A 1 98 ? 13.693 -8.976 -1.881 1.00 97.00 98 GLY A N 1
ATOM 770 C CA . GLY A 1 98 ? 12.471 -9.434 -1.224 1.00 97.00 98 GLY A CA 1
ATOM 771 C C . GLY A 1 98 ? 11.365 -8.376 -1.183 1.00 97.00 98 GLY A C 1
ATOM 772 O O . GLY A 1 98 ? 10.193 -8.739 -1.223 1.00 97.00 98 GLY A O 1
ATOM 773 N N . ALA A 1 99 ? 11.704 -7.084 -1.099 1.00 97.00 99 ALA A N 1
ATOM 774 C CA . ALA A 1 99 ? 10.702 -6.019 -1.162 1.00 97.00 99 ALA A CA 1
ATOM 775 C C . ALA A 1 99 ? 10.088 -5.910 -2.566 1.00 97.00 99 ALA A C 1
ATOM 777 O O . ALA A 1 99 ? 8.869 -5.843 -2.694 1.00 97.00 99 ALA A O 1
ATOM 778 N N . VAL A 1 100 ? 10.914 -5.996 -3.617 1.00 97.44 100 VAL A N 1
ATOM 779 C CA . VAL A 1 100 ? 10.439 -6.007 -5.012 1.00 97.44 100 VAL A CA 1
ATOM 780 C C . VAL A 1 100 ? 9.588 -7.243 -5.305 1.00 97.44 100 VAL A C 1
ATOM 782 O O . VAL A 1 100 ? 8.538 -7.120 -5.927 1.00 97.44 100 VAL A O 1
ATOM 785 N N . ASP A 1 101 ? 9.996 -8.424 -4.833 1.00 96.88 101 ASP A N 1
ATOM 786 C CA . ASP A 1 101 ? 9.220 -9.658 -4.998 1.00 96.88 101 ASP A CA 1
ATOM 787 C C . ASP A 1 101 ? 7.820 -9.544 -4.377 1.00 96.88 101 ASP A C 1
ATOM 789 O O . ASP A 1 101 ? 6.821 -9.808 -5.052 1.00 96.88 101 ASP A O 1
ATOM 793 N N . ARG A 1 102 ? 7.738 -9.078 -3.123 1.00 97.62 102 ARG A N 1
ATOM 794 C CA . ARG A 1 102 ? 6.452 -8.848 -2.450 1.00 97.62 102 ARG A CA 1
ATOM 795 C C . ARG A 1 102 ? 5.616 -7.807 -3.179 1.00 97.62 102 ARG A C 1
ATOM 797 O O . ARG A 1 102 ? 4.433 -8.049 -3.397 1.00 97.62 102 ARG A O 1
ATOM 804 N N . ALA A 1 103 ? 6.218 -6.696 -3.595 1.00 97.25 103 ALA A N 1
ATOM 805 C CA . ALA A 1 103 ? 5.516 -5.641 -4.314 1.00 97.25 103 ALA A CA 1
ATOM 806 C C . ALA A 1 103 ? 4.921 -6.139 -5.638 1.00 97.25 103 ALA A C 1
ATOM 808 O O . ALA A 1 103 ? 3.729 -5.973 -5.892 1.00 97.25 103 ALA A O 1
ATOM 809 N N . MET A 1 104 ? 5.724 -6.829 -6.449 1.00 96.69 104 MET A N 1
ATOM 810 C CA . MET A 1 104 ? 5.272 -7.427 -7.705 1.00 96.69 104 MET A CA 1
ATOM 811 C C . MET A 1 104 ? 4.178 -8.480 -7.477 1.00 96.69 104 MET A C 1
ATOM 813 O O . MET A 1 104 ? 3.200 -8.507 -8.221 1.00 96.69 104 MET A O 1
ATOM 817 N N . LYS A 1 105 ? 4.287 -9.297 -6.419 1.00 96.75 105 LYS A N 1
ATOM 818 C CA . LYS A 1 105 ? 3.257 -10.277 -6.040 1.00 96.75 105 LYS A CA 1
ATOM 819 C C . LYS A 1 105 ? 1.939 -9.609 -5.638 1.00 96.75 105 LYS A C 1
ATOM 821 O O . LYS A 1 105 ? 0.893 -10.032 -6.117 1.00 96.75 105 LYS A O 1
ATOM 826 N N . VAL A 1 106 ? 1.986 -8.565 -4.805 1.00 96.62 106 VAL A N 1
ATOM 827 C CA . VAL A 1 106 ? 0.805 -7.780 -4.391 1.00 96.62 106 VAL A CA 1
ATOM 828 C C . VAL A 1 106 ? 0.114 -7.141 -5.597 1.00 96.62 106 VAL A C 1
ATOM 830 O O . VAL A 1 106 ? -1.109 -7.109 -5.658 1.00 96.62 106 VAL A O 1
ATOM 833 N N . LEU A 1 107 ? 0.888 -6.683 -6.582 1.00 95.06 107 LEU A N 1
ATOM 834 C CA . LEU A 1 107 ? 0.370 -6.088 -7.816 1.00 95.06 107 LEU A CA 1
ATOM 835 C C . LEU A 1 107 ? -0.072 -7.118 -8.871 1.00 95.06 107 LEU A C 1
ATOM 837 O O . LEU A 1 107 ? -0.531 -6.720 -9.939 1.00 95.06 107 LEU A O 1
ATOM 841 N N . GLY A 1 108 ? 0.109 -8.421 -8.627 1.00 93.62 108 GLY A N 1
ATOM 842 C CA . GLY A 1 108 ? -0.149 -9.467 -9.625 1.00 93.62 108 GLY A CA 1
ATOM 843 C C . GLY A 1 108 ? 0.749 -9.373 -10.867 1.00 93.62 108 GLY A C 1
ATOM 844 O O . GLY A 1 108 ? 0.429 -9.931 -11.914 1.00 93.62 108 GLY A O 1
ATOM 845 N N . HIS A 1 109 ? 1.872 -8.661 -10.774 1.00 91.81 109 HIS A N 1
ATOM 846 C CA . HIS A 1 109 ? 2.749 -8.370 -11.898 1.00 91.81 109 HIS A CA 1
ATOM 847 C C . HIS A 1 109 ? 3.953 -9.318 -11.916 1.00 91.81 109 HIS A C 1
ATOM 849 O O . HIS A 1 109 ? 4.642 -9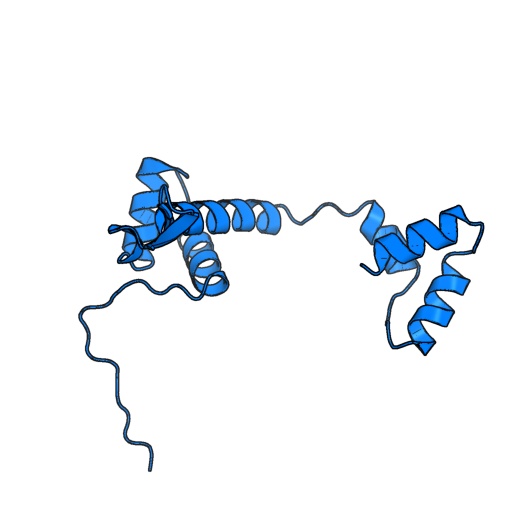.489 -10.915 1.00 91.81 109 HIS A O 1
ATOM 855 N N . ASN A 1 110 ? 4.246 -9.933 -13.063 1.00 89.31 110 ASN A N 1
ATOM 856 C CA . ASN A 1 110 ? 5.342 -10.905 -13.184 1.00 89.31 110 ASN A CA 1
ATOM 857 C C . ASN A 1 110 ? 6.467 -10.476 -14.138 1.00 89.31 110 ASN A C 1
ATOM 859 O O . ASN A 1 110 ? 7.539 -11.093 -14.109 1.00 89.31 110 ASN A O 1
ATOM 863 N N . GLY A 1 111 ? 6.243 -9.431 -14.939 1.00 88.62 111 GLY A N 1
ATOM 864 C CA . GLY A 1 111 ? 7.027 -9.140 -16.137 1.00 88.62 111 GLY A CA 1
ATOM 865 C C . GLY A 1 111 ? 6.824 -10.191 -17.236 1.00 88.62 111 GLY A C 1
ATOM 866 O O . GLY A 1 111 ? 6.171 -11.219 -17.028 1.00 88.62 111 GLY A O 1
ATOM 867 N N . ILE A 1 112 ? 7.410 -9.957 -18.410 1.00 86.19 112 ILE A N 1
ATOM 868 C CA . ILE A 1 112 ? 7.380 -10.920 -19.516 1.00 86.19 112 ILE A CA 1
ATOM 869 C C . ILE A 1 112 ? 8.606 -11.830 -19.441 1.00 86.19 112 ILE A C 1
ATOM 871 O O . ILE A 1 112 ? 9.743 -11.379 -19.291 1.00 86.19 112 ILE A O 1
ATOM 875 N N . ARG A 1 113 ? 8.381 -13.139 -19.581 1.00 72.62 113 ARG A N 1
ATOM 876 C CA . ARG A 1 113 ? 9.439 -14.139 -19.758 1.00 72.62 113 ARG A CA 1
ATOM 877 C C . ARG A 1 113 ? 9.393 -14.659 -21.192 1.00 72.62 113 ARG A C 1
ATOM 879 O O . ARG A 1 113 ? 8.317 -14.935 -21.703 1.00 72.62 113 ARG A O 1
ATOM 886 N N . ARG A 1 114 ? 10.559 -14.841 -21.824 1.00 70.25 114 ARG A N 1
ATOM 887 C CA . ARG A 1 114 ? 10.674 -15.470 -23.158 1.00 70.25 114 ARG A CA 1
ATOM 888 C C . ARG A 1 114 ? 10.501 -16.999 -23.135 1.00 70.25 114 ARG A C 1
ATOM 890 O O . ARG A 1 114 ? 10.615 -17.642 -24.170 1.00 70.25 114 ARG A O 1
ATOM 897 N N . SER A 1 115 ? 10.251 -17.597 -21.972 1.00 66.56 115 SER A N 1
ATOM 898 C CA . SER A 1 115 ? 10.012 -19.035 -21.834 1.00 66.56 115 SER A CA 1
ATOM 899 C C . SER A 1 115 ? 8.559 -19.382 -22.169 1.00 66.56 115 SER A C 1
ATOM 901 O O . SER A 1 115 ? 7.651 -18.724 -21.658 1.00 66.56 115 SER A O 1
ATOM 903 N N . 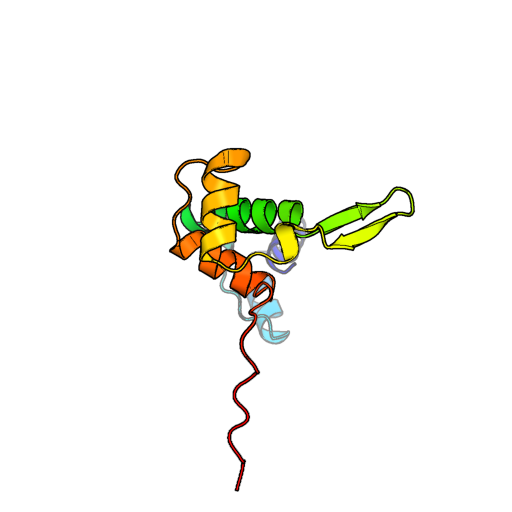LYS A 1 116 ? 8.327 -20.454 -22.941 1.00 66.19 116 LYS A N 1
ATOM 904 C CA . LYS A 1 116 ? 6.994 -21.074 -23.052 1.00 66.19 116 LYS A CA 1
ATOM 905 C C . LYS A 1 116 ? 6.473 -21.415 -21.648 1.00 66.19 116 LYS A C 1
ATOM 907 O O . LYS A 1 116 ? 7.235 -21.889 -20.806 1.00 66.19 116 LYS A O 1
ATOM 912 N N . GLY A 1 117 ? 5.186 -21.166 -21.397 1.00 65.00 117 GLY A N 1
ATOM 913 C CA . GLY A 1 117 ? 4.532 -21.625 -20.172 1.00 65.00 117 GLY A CA 1
ATOM 914 C C . GLY A 1 117 ? 4.631 -23.148 -20.068 1.00 65.00 117 GLY A C 1
ATOM 915 O O . GLY A 1 117 ? 4.431 -23.845 -21.063 1.00 65.00 117 GLY A O 1
ATOM 916 N N . VAL A 1 118 ? 4.967 -23.662 -18.885 1.00 71.25 118 VAL A N 1
ATOM 917 C CA . VAL A 1 118 ? 5.009 -25.107 -18.637 1.00 71.25 118 VAL A CA 1
ATOM 918 C C . VAL A 1 118 ? 3.574 -25.635 -18.727 1.00 71.25 118 VAL A C 1
ATOM 920 O O . VAL A 1 118 ? 2.763 -25.362 -17.847 1.00 71.25 118 VAL A O 1
ATOM 923 N N . ARG A 1 119 ? 3.240 -26.351 -19.808 1.00 65.88 119 ARG A N 1
ATOM 924 C CA . ARG A 1 119 ? 2.023 -27.171 -19.890 1.00 65.88 119 ARG A CA 1
ATOM 925 C C . ARG A 1 119 ? 2.376 -28.561 -19.390 1.00 65.88 119 ARG A C 1
ATOM 927 O O . ARG A 1 119 ? 2.909 -29.369 -20.142 1.00 65.88 119 ARG A O 1
ATOM 934 N N . THR A 1 120 ? 2.088 -28.830 -18.128 1.00 67.50 120 THR A N 1
ATOM 935 C CA . THR A 1 120 ? 1.957 -30.203 -17.650 1.00 67.50 120 THR A CA 1
ATOM 936 C C . THR A 1 120 ? 0.601 -30.729 -18.104 1.00 67.50 120 THR A C 1
ATOM 938 O O . THR A 1 120 ? -0.428 -30.091 -17.884 1.00 67.50 120 THR A O 1
ATOM 941 N N . THR A 1 121 ? 0.598 -31.867 -18.793 1.00 75.19 121 THR A N 1
ATOM 942 C CA . THR A 1 121 ? -0.629 -32.588 -19.133 1.00 75.19 121 THR A CA 1
ATOM 943 C C . THR A 1 121 ? -1.320 -32.982 -17.830 1.00 75.19 121 THR A C 1
ATOM 945 O O . THR A 1 121 ? -0.743 -33.714 -17.028 1.00 75.19 121 THR A O 1
ATOM 948 N N . VAL A 1 122 ? -2.523 -32.464 -17.595 1.00 72.06 122 VAL A N 1
ATOM 949 C CA .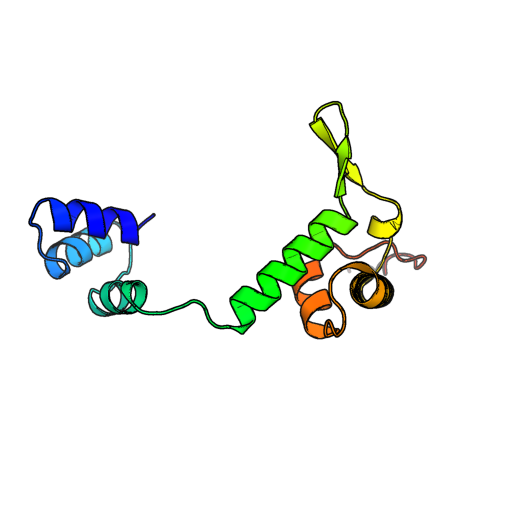 VAL A 1 122 ? -3.398 -32.945 -16.520 1.00 72.06 122 VAL A CA 1
ATOM 950 C C . VAL A 1 122 ? -4.003 -34.259 -17.022 1.00 72.06 122 VAL A C 1
ATOM 952 O O . VAL A 1 122 ? -4.549 -34.272 -18.126 1.00 72.06 122 VAL A O 1
ATOM 955 N N . ARG A 1 123 ? -3.824 -35.353 -16.275 1.00 56.28 123 ARG A N 1
ATOM 956 C CA . ARG A 1 123 ? -4.428 -36.663 -16.557 1.00 56.28 123 ARG A CA 1
ATOM 957 C C . ARG A 1 123 ? -5.650 -36.866 -15.676 1.00 56.28 123 ARG A C 1
ATOM 959 O O . ARG A 1 123 ? -5.599 -36.381 -14.524 1.00 56.28 123 ARG A O 1
#

Organism: NCBI:txid2055

Secondary structure (DSSP, 8-state):
-HHHHHHHHHHTT--HHHHHHHHHHTT----HHHHHHHHH-PPPHHHHHHHHHHHHHHHHHEEE-TTS-EEE-GGGG--HHHHHHHHHHHT-TT--HHHHHHHHHHTT-----SSPP--PPP-

Foldseek 3Di:
DLLVVLVVVVVVVDDSQVSCVVCVVVVNNDDSVNSVCVVPDDDDPLVVVLVQLLVVLCPQQWDQDPVRDIDGDPCLLDALVSSVVVCCVPPPNPDDSVSSVVSCVVVVRGHDDPDDDDDDDDD